Protein AF-K1UK01-F1 (afdb_monomer)

Foldseek 3Di:
DDPPPPPPPPDDDDDDWDWAFLVRCCVVVVQDSVLVVLVVVLPLPPPPVVPPPTHTDTPVNVVLSVVLVVCVSLPDDSVRSSVLVNLVVVPPVSVVVNVVSVVVSVVVVVVVVVVVVVVVVVVVVVVVVVVVVVVVVVVD

Mean predicted aligned error: 10.77 Å

Secondary structure (DSSP, 8-state):
--------TT--PPPP---EEHHHHHHHH---HHHHHHHHHTT-S----TTSS--EE-HHHHHHHHHHHHHHHTT--HHHHHHHHHHHHHGGGGHHHHHHHHHHHHHHHHHHHHHHHHHHHHHHHHHHHHHHHHHHHT--

Organism: NCBI:txid408170

Radius of gyration: 23.19 Å; Cα contacts (8 Å, |Δi|>4): 62; chains: 1; bounding box: 61×30×73 Å

Sequence (140 aa):
MVYYRCSWRNTCFSFEGDFYAKKETAEKYHIPIEILDEYESWNLCGALREVMDIWEYDDRDLERLSLIMTLHDIGFTSEDVQVYMKLVLAGSTADSERMRILNEKRNGMLDEIHFKEKQLEILDYLRYKIKGRYNNETNE

pLDDT: mean 77.4, std 21.36, range [25.31, 98.38]

Solvent-accessible surface area (backbone atoms only — not c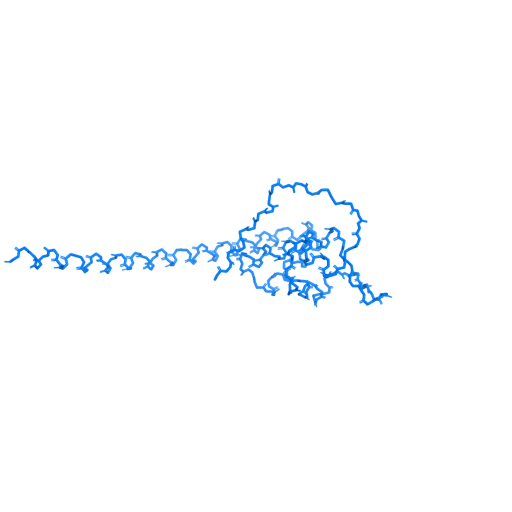omparable to full-atom values): 8549 Å² total; per-residue (Å²): 133,86,79,80,76,81,86,69,89,84,64,91,78,83,77,77,98,56,74,36,45,64,69,54,42,27,67,76,70,68,44,56,68,68,60,53,50,52,56,60,73,63,60,75,61,87,69,77,65,77,84,71,89,59,71,61,42,43,68,68,50,50,55,49,51,55,48,52,51,52,42,46,76,74,64,48,49,75,67,57,46,53,55,51,49,55,35,60,72,61,36,80,86,30,47,69,58,56,50,48,55,53,49,53,53,52,51,55,52,49,52,52,48,56,52,49,53,56,51,48,53,54,52,50,51,55,52,48,56,53,54,55,51,56,62,58,67,76,73,113

InterPro domains:
  IPR000551 MerR-type HTH domain [PF13411] (23-86)
  IPR009061 Putative DNA-binding domain superfamily [SSF46955] (23-132)

Nearest PDB structures (foldseek):
  5d8c-assembly1_A  TM=7.075E-01  e=3.225E-04  Haemophilus influenzae Rd KW20
  3gpv-assembly1_A  TM=6.603E-01  e=5.271E-04  [Bacillus thuringiensis] serovar konkukian
  3ucs-assembly1_A  TM=5.948E-01  e=4.385E-02  Klebsiella pneumoniae 342
  2zhg-assembly1_A-2  TM=6.511E-01  e=1.592E-01  Escherichia coli K-12
  2zhh-assembly1_A-2  TM=7.191E-01  e=2.767E-01  Escherichia coli K-12

Structure (mmCIF, N/CA/C/O backbone):
data_AF-K1UK01-F1
#
_entry.id   AF-K1UK01-F1
#
loop_
_atom_site.group_PDB
_atom_site.id
_atom_site.type_symbol
_atom_site.label_atom_id
_atom_site.label_alt_id
_atom_site.label_comp_id
_atom_site.label_asym_id
_atom_site.label_entity_id
_atom_site.label_seq_id
_atom_site.pdbx_PDB_ins_code
_atom_site.Cartn_x
_atom_site.Cartn_y
_atom_site.Cartn_z
_atom_site.occupancy
_atom_site.B_iso_or_equiv
_atom_site.auth_seq_id
_atom_site.auth_comp_id
_atom_site.auth_asym_id
_atom_site.auth_atom_id
_atom_site.pdbx_PDB_model_num
ATOM 1 N N . MET A 1 1 ? -17.692 -1.627 -1.079 1.00 27.00 1 MET A N 1
ATOM 2 C CA . MET A 1 1 ? -16.308 -1.923 -0.656 1.00 27.00 1 MET A CA 1
ATOM 3 C C . MET A 1 1 ? -15.883 -3.188 -1.368 1.00 27.00 1 MET A C 1
ATOM 5 O O . MET A 1 1 ? -16.323 -4.265 -0.985 1.00 27.00 1 MET A O 1
ATOM 9 N N . VAL A 1 2 ? -15.154 -3.051 -2.473 1.00 27.62 2 VAL A N 1
ATOM 10 C CA . VAL A 1 2 ? -14.635 -4.206 -3.208 1.00 27.62 2 VAL A CA 1
ATOM 11 C C . VAL A 1 2 ? -13.355 -4.623 -2.496 1.00 27.62 2 VAL A C 1
ATOM 13 O O . VAL A 1 2 ? -12.329 -3.968 -2.620 1.00 27.62 2 VAL A O 1
ATOM 16 N N . TYR A 1 3 ? -13.450 -5.655 -1.661 1.00 25.31 3 TYR A N 1
ATOM 17 C CA . TYR A 1 3 ? -12.276 -6.321 -1.113 1.00 25.31 3 TYR A CA 1
ATOM 18 C C . TYR A 1 3 ? -11.651 -7.142 -2.244 1.00 25.31 3 TYR A C 1
ATOM 20 O O . TYR A 1 3 ? -12.092 -8.263 -2.505 1.00 25.31 3 TYR A O 1
ATOM 28 N N . TYR A 1 4 ? -10.631 -6.605 -2.914 1.00 36.03 4 TYR A N 1
ATOM 29 C CA . TYR A 1 4 ? -9.744 -7.426 -3.733 1.00 36.03 4 TYR A CA 1
ATOM 30 C C . TYR A 1 4 ? -8.867 -8.241 -2.787 1.00 36.03 4 TYR A C 1
ATOM 32 O O . TYR A 1 4 ? -7.808 -7.836 -2.325 1.00 36.03 4 TYR A O 1
ATOM 40 N N . ARG A 1 5 ? -9.376 -9.411 -2.411 1.00 32.53 5 ARG A N 1
ATOM 41 C CA . ARG A 1 5 ? -8.636 -10.416 -1.658 1.00 32.53 5 ARG A CA 1
ATOM 42 C C . ARG A 1 5 ? -7.542 -10.946 -2.588 1.00 32.53 5 ARG A C 1
ATOM 44 O O . ARG A 1 5 ? -7.788 -11.844 -3.386 1.00 32.53 5 ARG A O 1
ATOM 51 N N . CYS A 1 6 ? -6.373 -10.316 -2.530 1.00 36.62 6 CYS A N 1
ATOM 52 C CA . CYS A 1 6 ? -5.242 -10.561 -3.417 1.00 36.62 6 CYS A CA 1
ATOM 53 C C . CYS A 1 6 ? -4.769 -12.025 -3.284 1.00 36.62 6 CYS A C 1
ATOM 55 O O . CYS A 1 6 ? -4.117 -12.408 -2.313 1.00 36.62 6 CYS A O 1
ATOM 57 N N . SER A 1 7 ? -5.167 -12.872 -4.237 1.00 36.75 7 SER A N 1
ATOM 58 C CA . SER A 1 7 ? -4.953 -14.327 -4.237 1.00 36.75 7 SER A CA 1
ATOM 59 C C . SER A 1 7 ? -3.718 -14.731 -5.056 1.00 36.75 7 SER A C 1
ATOM 61 O O . SER A 1 7 ? -3.768 -15.705 -5.800 1.00 36.75 7 SER A O 1
ATOM 63 N N . TRP A 1 8 ? -2.611 -13.990 -4.958 1.00 44.41 8 TRP A N 1
ATOM 64 C CA . TRP A 1 8 ? -1.477 -14.166 -5.884 1.00 44.41 8 TRP A CA 1
ATOM 65 C C . TRP A 1 8 ? -0.162 -14.626 -5.241 1.00 44.41 8 TRP A C 1
ATOM 67 O O . TRP A 1 8 ? 0.835 -14.788 -5.932 1.00 44.41 8 TRP A O 1
ATOM 77 N N . ARG A 1 9 ? -0.128 -14.914 -3.932 1.00 40.25 9 ARG A N 1
ATOM 78 C CA . ARG A 1 9 ? 1.137 -15.218 -3.232 1.00 40.25 9 ARG A CA 1
ATOM 79 C C . ARG A 1 9 ? 1.551 -16.704 -3.168 1.00 40.25 9 ARG A C 1
ATOM 81 O O . ARG A 1 9 ? 2.387 -17.026 -2.337 1.00 40.25 9 ARG A O 1
ATOM 88 N N . ASN A 1 10 ? 1.020 -17.602 -4.010 1.00 32.09 10 ASN A N 1
ATOM 89 C CA . ASN A 1 10 ? 1.336 -19.047 -3.923 1.00 32.09 10 ASN A CA 1
ATOM 90 C C . ASN A 1 10 ? 1.858 -19.733 -5.200 1.00 32.09 10 ASN A C 1
ATOM 92 O O . ASN A 1 10 ? 1.993 -20.955 -5.202 1.00 32.09 10 ASN A O 1
ATOM 96 N N . THR A 1 11 ? 2.222 -19.009 -6.256 1.00 37.38 11 THR A N 1
ATOM 97 C CA . THR A 1 11 ? 2.818 -19.637 -7.449 1.00 37.38 11 THR A CA 1
ATOM 98 C C . THR A 1 11 ? 3.996 -18.824 -7.963 1.00 37.38 11 THR A C 1
ATOM 100 O O . THR A 1 11 ? 3.823 -17.688 -8.393 1.00 37.38 11 THR A O 1
ATOM 103 N N . CYS A 1 12 ? 5.192 -19.422 -7.921 1.00 37.16 12 CYS A N 1
ATOM 104 C CA . CYS A 1 12 ? 6.334 -19.013 -8.733 1.00 37.16 12 CYS A CA 1
ATOM 105 C C . CYS A 1 12 ? 5.879 -18.920 -10.192 1.00 37.16 12 CYS A C 1
ATOM 107 O O . CYS A 1 12 ? 5.531 -19.944 -10.778 1.00 37.16 12 CYS A O 1
ATOM 109 N N . PHE A 1 13 ? 5.863 -17.720 -10.765 1.00 38.72 13 PHE A N 1
ATOM 110 C CA . PHE A 1 13 ? 5.668 -17.565 -12.199 1.00 38.72 13 PHE A CA 1
ATOM 111 C C . PHE A 1 13 ? 7.025 -17.639 -12.892 1.00 38.72 13 PHE A C 1
ATOM 113 O O . PHE A 1 13 ? 7.938 -16.872 -12.596 1.00 38.72 13 PHE A O 1
ATOM 120 N N . SER A 1 14 ? 7.154 -18.605 -13.794 1.00 33.09 14 SER A N 1
ATOM 121 C CA . SER A 1 14 ? 8.129 -18.559 -14.876 1.00 33.09 14 SER A CA 1
ATOM 122 C C . SER A 1 14 ? 7.477 -17.757 -15.991 1.00 33.09 14 SER A C 1
ATOM 124 O O . SER A 1 14 ? 6.429 -18.168 -16.486 1.00 33.09 14 SER A O 1
ATOM 126 N N . PHE A 1 15 ? 8.046 -16.609 -16.337 1.00 40.69 15 PHE A N 1
ATOM 127 C CA . PHE A 1 15 ? 7.574 -15.854 -17.482 1.00 40.69 15 PHE A CA 1
ATOM 128 C C . PHE A 1 15 ? 8.415 -16.191 -18.723 1.00 40.69 15 PHE A C 1
ATOM 130 O O . PHE A 1 15 ? 9.646 -16.248 -18.667 1.00 40.69 15 PHE A O 1
ATOM 137 N N . GLU A 1 16 ? 7.722 -16.502 -19.817 1.00 42.38 16 GLU A N 1
ATOM 138 C CA . GLU A 1 16 ? 8.278 -16.632 -21.163 1.00 42.38 16 GLU A CA 1
ATOM 139 C C . GLU A 1 16 ? 8.264 -15.230 -21.787 1.00 42.38 16 GLU A C 1
ATOM 141 O O . GLU A 1 16 ? 7.237 -14.556 -21.741 1.00 42.38 16 GLU A O 1
ATOM 146 N N . GLY A 1 17 ? 9.420 -14.777 -22.285 1.00 42.97 17 GLY A N 1
ATOM 147 C CA . GLY A 1 17 ? 9.694 -13.381 -22.639 1.00 42.97 17 GLY A CA 1
ATOM 148 C C . GLY A 1 17 ? 8.920 -12.846 -23.846 1.00 42.97 17 GLY A C 1
ATOM 149 O O . GLY A 1 17 ? 9.511 -12.635 -24.905 1.00 42.97 17 GLY A O 1
ATOM 150 N N . ASP A 1 18 ? 7.636 -12.571 -23.643 1.00 50.62 18 ASP A N 1
ATOM 151 C CA . ASP A 1 18 ? 6.729 -11.936 -24.593 1.00 50.62 18 ASP A CA 1
ATOM 152 C C . ASP A 1 18 ? 6.356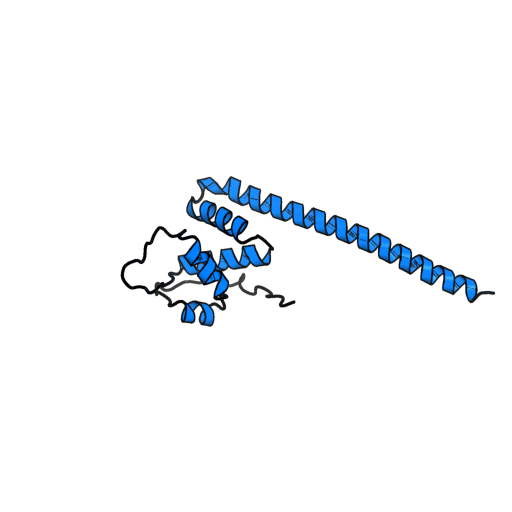 -10.514 -24.139 1.00 50.62 18 ASP A C 1
ATOM 154 O O . ASP A 1 18 ? 6.332 -10.186 -22.953 1.00 50.62 18 ASP A O 1
ATOM 158 N N . PHE A 1 19 ? 6.057 -9.654 -25.108 1.00 55.78 19 PHE A N 1
ATOM 159 C CA . PHE A 1 19 ? 5.603 -8.283 -24.897 1.00 55.78 19 PHE A CA 1
ATOM 160 C C . PHE A 1 19 ? 4.066 -8.218 -24.918 1.00 55.78 19 PHE A C 1
ATOM 162 O O . PHE A 1 19 ? 3.452 -8.699 -25.869 1.00 55.78 19 PHE A O 1
ATOM 169 N N . TYR A 1 20 ? 3.437 -7.594 -23.913 1.00 67.38 20 TYR A N 1
ATOM 170 C CA . TYR A 1 20 ? 1.967 -7.541 -23.786 1.00 67.38 20 TYR A CA 1
ATOM 171 C C . TYR A 1 20 ? 1.389 -6.153 -24.062 1.00 67.38 20 TYR A C 1
ATOM 173 O O . TYR A 1 20 ? 1.884 -5.164 -23.525 1.00 67.38 20 TYR A O 1
ATOM 181 N N . ALA A 1 21 ? 0.300 -6.060 -24.828 1.00 75.88 21 ALA A N 1
ATOM 182 C CA . ALA A 1 21 ? -0.410 -4.796 -25.043 1.00 75.88 21 ALA A CA 1
ATOM 183 C C . ALA A 1 21 ? -1.255 -4.399 -23.816 1.00 75.88 21 ALA A C 1
ATOM 185 O O . ALA A 1 21 ? -1.830 -5.252 -23.152 1.00 75.88 21 ALA A O 1
ATOM 186 N N . LYS A 1 22 ? -1.445 -3.099 -23.556 1.00 76.88 22 LYS A N 1
ATOM 187 C CA . LYS A 1 22 ? -2.186 -2.563 -22.386 1.00 76.88 22 LYS A CA 1
ATOM 188 C C . LYS A 1 22 ? -3.524 -3.242 -22.074 1.00 76.88 22 LYS A C 1
ATOM 190 O O . LYS A 1 22 ? -3.776 -3.619 -20.932 1.00 76.88 22 LYS A O 1
ATOM 195 N N . LYS A 1 23 ? -4.378 -3.420 -23.086 1.00 77.62 23 LYS A N 1
ATOM 196 C CA . LYS A 1 23 ? -5.682 -4.079 -22.915 1.00 77.62 23 LYS A CA 1
ATOM 197 C C . LYS A 1 23 ? -5.529 -5.562 -22.572 1.00 77.62 23 LYS A C 1
ATOM 199 O O . LYS A 1 23 ? -6.230 -6.059 -21.698 1.00 77.62 23 LYS A O 1
ATOM 204 N N . GLU A 1 24 ? -4.594 -6.241 -23.229 1.00 79.00 24 GLU A N 1
ATOM 205 C CA . GLU A 1 24 ? -4.276 -7.638 -22.941 1.00 79.00 24 GLU A CA 1
ATOM 206 C C . GLU A 1 24 ? -3.721 -7.787 -21.522 1.00 79.00 24 GLU A C 1
ATOM 208 O O . GLU A 1 24 ? -4.159 -8.667 -20.791 1.00 79.00 24 GLU A O 1
ATOM 213 N N . THR A 1 25 ? -2.838 -6.885 -21.087 1.00 77.31 25 THR A N 1
ATOM 214 C CA . THR A 1 25 ? -2.297 -6.862 -19.725 1.00 77.31 25 THR A CA 1
ATOM 215 C C . THR A 1 25 ? -3.400 -6.688 -18.683 1.00 77.31 25 THR A C 1
ATOM 217 O O . THR A 1 25 ? -3.459 -7.446 -17.712 1.00 77.31 25 THR A O 1
ATOM 220 N N . ALA A 1 26 ? -4.303 -5.728 -18.897 1.00 81.62 26 ALA A N 1
ATOM 221 C CA . ALA A 1 26 ? -5.426 -5.481 -18.000 1.00 81.62 26 ALA A CA 1
ATOM 222 C C . ALA A 1 26 ? -6.361 -6.698 -17.900 1.00 81.62 26 ALA A C 1
ATOM 224 O O . ALA A 1 26 ? -6.746 -7.090 -16.801 1.00 81.62 26 ALA A O 1
ATOM 225 N N . GLU A 1 27 ? -6.689 -7.333 -19.029 1.00 80.31 27 GLU A N 1
ATOM 226 C CA . GLU A 1 27 ? -7.587 -8.495 -19.076 1.00 80.31 27 GLU A CA 1
ATOM 227 C C . GLU A 1 27 ? -6.930 -9.769 -18.523 1.00 80.31 27 GLU A C 1
ATOM 229 O O . GLU A 1 27 ? -7.524 -10.477 -17.711 1.00 80.31 27 GLU A O 1
ATOM 234 N N . LYS A 1 28 ? -5.692 -10.062 -18.930 1.00 79.56 28 LYS A N 1
ATOM 235 C CA . LYS A 1 28 ? -4.971 -11.291 -18.574 1.00 79.56 28 LYS A CA 1
ATOM 236 C C . LYS A 1 28 ? -4.548 -11.293 -17.108 1.00 79.56 28 LYS A C 1
ATOM 238 O O . LYS A 1 28 ? -4.748 -12.286 -16.407 1.00 79.56 28 LYS A O 1
ATOM 243 N N . TYR A 1 29 ? -3.997 -10.179 -16.632 1.00 78.00 29 TYR A N 1
ATOM 244 C CA . TYR A 1 29 ? -3.441 -10.071 -15.281 1.00 78.00 29 TYR A CA 1
ATOM 245 C C . TYR A 1 29 ? -4.376 -9.362 -14.299 1.00 78.00 29 TYR A C 1
ATOM 247 O O . TYR A 1 29 ? -4.031 -9.227 -13.129 1.00 78.00 29 TYR A O 1
ATOM 255 N N . HIS A 1 30 ? -5.574 -8.964 -14.743 1.00 81.56 30 HIS A N 1
ATOM 256 C CA . HIS A 1 30 ? -6.570 -8.270 -13.920 1.00 81.56 30 HIS A CA 1
ATOM 257 C C . HIS A 1 30 ? -6.009 -6.991 -13.275 1.00 81.56 30 HIS A C 1
ATOM 259 O O . HIS A 1 30 ? -6.360 -6.643 -12.146 1.00 81.56 30 HIS A O 1
ATOM 265 N N . ILE A 1 31 ? -5.116 -6.305 -13.994 1.00 81.81 31 ILE A N 1
ATOM 266 C CA . ILE A 1 31 ? -4.508 -5.048 -13.558 1.00 81.81 31 ILE A CA 1
ATOM 267 C C . ILE A 1 31 ? -5.458 -3.910 -13.957 1.00 81.81 31 ILE A C 1
ATOM 269 O O . ILE A 1 31 ? -5.789 -3.796 -15.141 1.00 81.81 31 ILE A O 1
ATOM 273 N N . PRO A 1 32 ? -5.915 -3.066 -13.013 1.00 83.44 32 PRO A N 1
ATOM 274 C CA . PRO A 1 32 ? -6.759 -1.923 -13.341 1.00 83.44 32 PRO A CA 1
ATOM 275 C C . PRO A 1 32 ? -6.064 -0.976 -14.326 1.00 83.44 32 PRO A C 1
ATOM 277 O O . PRO A 1 32 ? -4.858 -0.739 -14.221 1.00 83.44 32 PRO A O 1
ATOM 280 N N . ILE A 1 33 ? -6.822 -0.411 -15.269 1.00 83.44 33 ILE A N 1
ATOM 281 C CA . ILE A 1 33 ? -6.276 0.497 -16.292 1.00 83.44 33 ILE A CA 1
ATOM 282 C C . ILE A 1 33 ? -5.654 1.732 -15.636 1.00 83.44 33 ILE A C 1
ATOM 284 O O . ILE A 1 33 ? -4.618 2.207 -16.086 1.00 83.44 33 ILE A O 1
ATOM 288 N N . GLU A 1 34 ? -6.222 2.183 -14.521 1.00 84.94 34 GLU A N 1
ATOM 289 C CA . GLU A 1 34 ? -5.740 3.325 -13.750 1.00 84.94 34 GLU A CA 1
ATOM 290 C C . GLU A 1 34 ? -4.314 3.098 -13.228 1.00 84.94 34 GLU A C 1
ATOM 292 O O . GLU A 1 34 ? -3.506 4.020 -13.209 1.00 84.94 34 GLU A O 1
ATOM 297 N N . ILE A 1 35 ? -3.972 1.858 -12.866 1.00 85.06 35 ILE A N 1
ATOM 298 C CA . ILE A 1 35 ? -2.620 1.496 -12.422 1.00 85.06 35 ILE A CA 1
ATOM 299 C C . ILE A 1 35 ? -1.632 1.522 -13.593 1.00 85.06 35 ILE A C 1
ATOM 301 O O . ILE A 1 35 ? -0.485 1.940 -13.427 1.00 85.06 35 ILE A O 1
ATOM 305 N N . LEU A 1 36 ? -2.075 1.100 -14.781 1.00 83.94 36 LEU A N 1
ATOM 306 C CA . LEU A 1 36 ? -1.275 1.182 -16.005 1.00 83.94 36 LEU A CA 1
ATOM 307 C C . LEU A 1 36 ? -1.026 2.651 -16.383 1.00 83.94 36 LEU A C 1
ATOM 309 O O . LEU A 1 36 ? 0.110 3.013 -16.673 1.00 83.94 36 LEU A O 1
ATOM 313 N N . ASP A 1 37 ? -2.053 3.502 -16.303 1.00 84.44 37 ASP A N 1
ATOM 314 C CA . ASP A 1 37 ? -1.948 4.947 -16.546 1.00 84.44 37 ASP A CA 1
ATOM 315 C C . ASP A 1 37 ? -1.004 5.637 -15.548 1.00 84.44 37 ASP A C 1
ATOM 317 O O . ASP A 1 37 ? -0.147 6.426 -15.949 1.00 84.44 37 ASP A O 1
ATOM 321 N N . GLU A 1 38 ? -1.117 5.328 -14.251 1.00 84.88 38 GLU A N 1
ATOM 322 C CA . GLU A 1 38 ? -0.208 5.849 -13.223 1.00 84.88 38 GLU A CA 1
ATOM 323 C C . GLU A 1 38 ? 1.243 5.462 -13.524 1.00 84.88 38 GLU A C 1
ATOM 325 O O . GLU A 1 38 ? 2.125 6.328 -13.543 1.00 84.88 38 GLU A O 1
ATOM 330 N N . TYR A 1 39 ? 1.484 4.185 -13.827 1.00 84.31 39 TYR A N 1
ATOM 331 C CA . TYR A 1 39 ? 2.814 3.676 -14.149 1.00 84.31 39 TYR A CA 1
ATOM 332 C C . TYR A 1 39 ? 3.425 4.365 -15.378 1.00 84.31 39 TYR A C 1
ATOM 334 O O . TYR A 1 39 ? 4.585 4.784 -15.329 1.00 84.31 39 TYR A O 1
ATOM 342 N N . GLU A 1 40 ? 2.640 4.540 -16.446 1.00 82.38 40 GLU A N 1
ATOM 343 C CA . GLU A 1 40 ? 3.040 5.275 -17.654 1.00 82.38 40 GLU A CA 1
ATOM 344 C C . GLU A 1 40 ? 3.349 6.750 -17.341 1.00 82.38 40 GLU A C 1
ATOM 346 O O . GLU A 1 40 ? 4.378 7.280 -17.768 1.00 82.38 40 GLU A O 1
ATOM 351 N N . SER A 1 41 ? 2.502 7.409 -16.539 1.00 83.25 41 SER A N 1
ATOM 352 C CA . SER A 1 41 ? 2.620 8.839 -16.212 1.00 83.25 41 SER A CA 1
ATOM 353 C C . SER A 1 41 ? 3.898 9.195 -15.452 1.00 83.25 41 SER A C 1
ATOM 355 O O . SER A 1 41 ? 4.407 10.314 -15.554 1.00 83.25 41 SER A O 1
ATOM 357 N N . TRP A 1 42 ? 4.438 8.251 -14.679 1.00 82.81 42 TRP A N 1
ATOM 358 C CA . TRP A 1 42 ? 5.619 8.491 -13.860 1.00 82.81 42 TRP A CA 1
ATOM 359 C C . TRP A 1 42 ? 6.928 8.413 -14.645 1.00 82.81 42 TRP A C 1
ATOM 361 O O . TRP A 1 42 ? 7.963 8.807 -14.102 1.00 82.81 42 TRP A O 1
ATOM 371 N N . ASN A 1 43 ? 6.895 7.912 -15.888 1.00 75.06 43 ASN A N 1
ATOM 372 C CA . ASN A 1 43 ? 8.054 7.742 -16.770 1.00 75.06 43 ASN A CA 1
ATOM 373 C C . ASN A 1 43 ? 9.268 7.102 -16.056 1.00 75.06 43 ASN A C 1
ATOM 375 O O . ASN A 1 43 ? 10.424 7.455 -16.288 1.00 75.06 43 ASN A O 1
ATOM 379 N N . LEU A 1 44 ? 8.990 6.201 -15.104 1.00 65.75 44 LEU A N 1
ATOM 380 C CA . LEU A 1 44 ? 9.982 5.606 -14.201 1.00 65.75 44 LEU A CA 1
ATOM 381 C C . LEU A 1 44 ? 10.906 4.634 -14.933 1.00 65.75 44 LEU A C 1
ATOM 383 O O . LEU A 1 44 ? 12.065 4.464 -14.559 1.00 65.75 44 LEU A O 1
ATOM 387 N N . CYS A 1 45 ? 10.413 4.025 -16.006 1.00 58.25 45 CYS A N 1
ATOM 388 C CA . CYS A 1 45 ? 11.239 3.266 -16.919 1.00 58.25 45 CYS A CA 1
ATOM 389 C C . CYS A 1 45 ? 11.888 4.219 -17.916 1.00 58.25 45 CYS A C 1
ATOM 391 O O . CYS A 1 45 ? 11.232 4.721 -18.817 1.00 58.25 45 CYS A O 1
ATOM 393 N N . GLY A 1 46 ? 13.210 4.382 -17.823 1.00 53.41 46 GLY A N 1
ATOM 394 C CA . GLY A 1 46 ? 14.038 5.041 -18.844 1.00 53.41 46 GLY A CA 1
ATOM 395 C C . GLY A 1 46 ? 14.026 4.359 -20.223 1.00 53.41 46 GLY A C 1
ATOM 396 O O . GLY A 1 46 ? 14.884 4.642 -21.055 1.00 53.41 46 GLY A O 1
ATOM 397 N N . ALA A 1 47 ? 13.075 3.463 -20.480 1.00 44.25 47 ALA A N 1
ATOM 398 C CA . ALA A 1 47 ? 12.700 3.052 -21.813 1.00 44.25 47 ALA A CA 1
ATOM 399 C C . ALA A 1 47 ? 11.670 4.061 -22.320 1.00 44.25 47 ALA A C 1
ATOM 401 O O . ALA A 1 47 ? 10.462 3.851 -22.241 1.00 44.25 47 ALA A O 1
ATOM 402 N N . LEU A 1 48 ? 12.183 5.160 -22.866 1.00 44.16 48 LEU A N 1
ATOM 403 C CA . LEU A 1 48 ? 11.481 5.927 -23.878 1.00 44.16 48 LEU A CA 1
ATOM 404 C C . LEU A 1 48 ? 11.151 4.934 -25.015 1.00 44.16 48 LEU A C 1
ATOM 406 O O . LEU A 1 48 ? 11.929 4.762 -25.953 1.00 44.16 48 LEU A O 1
ATOM 410 N N . ARG A 1 49 ? 10.031 4.205 -24.924 1.00 52.91 49 ARG A N 1
ATOM 411 C CA . ARG A 1 49 ? 9.466 3.431 -26.042 1.00 52.91 49 ARG A CA 1
ATOM 412 C C . ARG A 1 49 ? 8.795 4.417 -26.998 1.00 52.91 49 ARG A C 1
ATOM 414 O O . ARG A 1 49 ? 7.633 4.292 -27.346 1.00 52.91 49 ARG A O 1
ATOM 421 N N . GLU A 1 50 ? 9.559 5.416 -27.425 1.00 46.09 50 GLU A N 1
ATOM 422 C CA . GLU A 1 50 ? 9.134 6.484 -28.331 1.00 46.09 50 GLU A CA 1
ATOM 423 C C . GLU A 1 50 ? 9.008 5.992 -29.781 1.00 46.09 50 GLU A C 1
ATOM 425 O O . GLU A 1 50 ? 8.711 6.770 -30.679 1.00 46.09 50 GLU A O 1
ATOM 430 N N . VAL A 1 51 ? 9.255 4.704 -30.049 1.00 45.50 51 VAL A N 1
ATOM 431 C CA . VAL A 1 51 ? 9.437 4.244 -31.427 1.00 45.50 51 VAL A CA 1
ATOM 432 C C . VAL A 1 51 ? 8.135 3.836 -32.121 1.00 45.50 51 VAL A C 1
ATOM 434 O O . VAL A 1 51 ? 8.111 3.935 -33.340 1.00 45.50 51 VAL A O 1
ATOM 437 N N . MET A 1 52 ? 7.036 3.466 -31.443 1.00 43.91 52 MET A N 1
ATOM 438 C CA . MET A 1 52 ? 5.785 3.116 -32.162 1.00 43.91 52 MET A CA 1
ATOM 439 C C . MET A 1 52 ? 4.463 3.370 -31.412 1.00 43.91 52 MET A C 1
ATOM 441 O O . MET A 1 52 ? 3.488 2.690 -31.706 1.00 43.91 52 MET A O 1
ATOM 445 N N . ASP A 1 53 ? 4.385 4.329 -30.480 1.00 52.31 53 ASP A N 1
ATOM 446 C CA . ASP A 1 53 ? 3.095 4.752 -29.871 1.00 52.31 53 ASP A CA 1
ATOM 447 C C . ASP A 1 53 ? 2.305 3.614 -29.164 1.00 52.31 53 ASP A C 1
ATOM 449 O O . ASP A 1 53 ? 1.121 3.736 -28.857 1.00 52.31 53 ASP A O 1
ATOM 453 N N . ILE A 1 54 ? 2.966 2.476 -28.909 1.00 57.03 54 ILE A N 1
ATOM 454 C CA . ILE A 1 54 ? 2.397 1.263 -28.317 1.00 57.03 54 ILE A CA 1
ATOM 455 C C . ILE A 1 54 ? 3.280 0.871 -27.131 1.00 57.03 54 ILE A C 1
ATOM 457 O O . ILE A 1 54 ? 4.426 0.434 -27.289 1.00 57.03 54 ILE A O 1
ATOM 461 N N . TRP A 1 55 ? 2.735 1.041 -25.927 1.00 62.34 55 TRP A N 1
ATOM 462 C CA . TRP A 1 55 ? 3.297 0.459 -24.715 1.00 62.34 55 TRP A CA 1
ATOM 463 C C . TRP A 1 55 ? 3.151 -1.057 -24.792 1.00 62.34 55 TRP A C 1
ATOM 465 O O . TRP A 1 55 ? 2.032 -1.566 -24.895 1.00 62.34 55 TRP A O 1
ATOM 475 N N . GLU A 1 56 ? 4.277 -1.766 -24.723 1.00 67.00 56 GLU A N 1
ATOM 476 C CA . GLU A 1 56 ? 4.252 -3.191 -24.417 1.00 67.00 56 GLU A CA 1
ATOM 477 C C . GLU A 1 56 ? 4.966 -3.430 -23.086 1.00 67.00 56 GLU A C 1
ATOM 479 O O . GLU A 1 56 ? 6.013 -2.831 -22.818 1.00 67.00 56 GLU A O 1
ATOM 484 N N . TYR A 1 57 ? 4.386 -4.286 -22.255 1.00 73.19 57 TYR A N 1
ATOM 485 C CA . TYR A 1 57 ? 4.903 -4.611 -20.928 1.00 73.19 57 TYR A CA 1
ATOM 486 C C . TYR A 1 57 ? 5.716 -5.896 -21.009 1.00 73.19 57 TYR A C 1
ATOM 488 O O . TYR A 1 57 ? 5.240 -6.872 -21.590 1.00 73.19 57 TYR A O 1
ATOM 496 N N . ASP A 1 58 ? 6.925 -5.881 -20.444 1.00 77.38 58 ASP A N 1
ATOM 497 C CA . ASP A 1 58 ? 7.708 -7.097 -20.216 1.00 77.38 58 ASP A CA 1
ATOM 498 C C . ASP A 1 58 ? 7.407 -7.689 -18.827 1.00 77.38 58 ASP A C 1
ATOM 500 O O . ASP A 1 58 ? 6.694 -7.107 -18.005 1.00 77.38 58 ASP A O 1
ATOM 504 N N . ASP A 1 59 ? 7.974 -8.854 -18.536 1.00 77.81 59 ASP A N 1
ATOM 505 C CA . ASP A 1 59 ? 7.739 -9.551 -17.268 1.00 77.81 59 ASP A CA 1
ATOM 506 C C . ASP A 1 59 ? 8.160 -8.737 -16.037 1.00 77.81 59 ASP A C 1
ATOM 508 O O . ASP A 1 59 ? 7.540 -8.822 -14.977 1.00 77.81 59 ASP A O 1
ATOM 512 N N . ARG A 1 60 ? 9.182 -7.885 -16.173 1.00 81.38 60 ARG A N 1
ATOM 513 C CA . ARG A 1 60 ? 9.639 -7.011 -15.085 1.00 81.38 60 ARG A CA 1
ATOM 514 C C . ARG A 1 60 ? 8.668 -5.861 -14.874 1.00 81.38 60 ARG A C 1
ATOM 516 O O . ARG A 1 60 ? 8.485 -5.416 -13.741 1.00 81.38 60 ARG A O 1
ATOM 523 N N . ASP A 1 61 ? 8.045 -5.368 -15.938 1.00 82.38 61 ASP A N 1
ATOM 524 C CA . ASP A 1 61 ? 6.964 -4.396 -15.825 1.00 82.38 61 ASP A CA 1
ATOM 525 C C . ASP A 1 61 ? 5.747 -5.007 -15.126 1.00 82.38 61 ASP A C 1
ATOM 527 O O . ASP A 1 61 ? 5.173 -4.364 -14.248 1.00 82.38 61 ASP A O 1
ATOM 531 N N . LEU A 1 62 ? 5.407 -6.268 -15.412 1.00 83.06 62 LEU A N 1
ATOM 532 C CA . LEU A 1 62 ? 4.338 -6.978 -14.702 1.00 83.06 62 LEU A CA 1
ATOM 533 C C . LEU A 1 62 ? 4.644 -7.145 -13.204 1.00 83.06 62 LEU A C 1
ATOM 535 O O . LEU A 1 62 ? 3.775 -6.887 -12.366 1.00 83.06 62 LEU A O 1
ATOM 539 N N . GLU A 1 63 ? 5.881 -7.498 -12.839 1.00 85.38 63 GLU A N 1
ATOM 540 C CA . GLU A 1 63 ? 6.312 -7.558 -11.433 1.00 85.38 63 GLU A CA 1
ATOM 541 C C . GLU A 1 63 ? 6.171 -6.199 -10.726 1.00 85.38 63 GLU A C 1
ATOM 543 O O . GLU A 1 63 ? 5.696 -6.117 -9.588 1.00 85.38 63 GLU A O 1
ATOM 548 N N . ARG A 1 64 ? 6.540 -5.108 -11.407 1.00 87.69 64 ARG A N 1
ATOM 549 C CA . ARG A 1 64 ? 6.421 -3.740 -10.882 1.00 87.69 64 ARG A CA 1
ATOM 550 C C . ARG A 1 64 ? 4.967 -3.311 -10.722 1.00 87.69 64 ARG A C 1
ATOM 552 O O . ARG A 1 64 ? 4.623 -2.749 -9.685 1.00 87.69 64 ARG A O 1
ATOM 559 N N . LEU A 1 65 ? 4.113 -3.598 -11.701 1.00 88.38 65 LEU A N 1
ATOM 560 C CA . LEU A 1 65 ? 2.681 -3.301 -11.639 1.00 88.38 65 LEU A CA 1
ATOM 561 C C . LEU A 1 65 ? 2.003 -4.067 -10.496 1.00 88.38 65 LEU A C 1
ATOM 563 O O . LEU A 1 65 ? 1.237 -3.482 -9.732 1.00 88.38 65 LEU A O 1
ATOM 567 N N . SER A 1 66 ? 2.357 -5.341 -10.297 1.00 86.62 66 SER A N 1
ATOM 568 C CA . SER A 1 66 ? 1.881 -6.130 -9.154 1.00 86.62 66 SER A CA 1
ATOM 569 C C . SER A 1 66 ? 2.295 -5.517 -7.809 1.00 86.62 66 SER A C 1
ATOM 571 O O . SER A 1 66 ? 1.534 -5.557 -6.835 1.00 86.62 66 SER A O 1
ATOM 573 N N . LEU A 1 67 ? 3.504 -4.957 -7.724 1.00 90.12 67 LEU A N 1
ATOM 574 C CA . LEU A 1 67 ? 3.970 -4.266 -6.524 1.00 90.12 67 LEU A CA 1
ATOM 575 C C . LEU A 1 67 ? 3.199 -2.960 -6.290 1.00 90.12 67 LEU A C 1
ATOM 577 O O . LEU A 1 67 ? 2.766 -2.716 -5.166 1.00 90.12 67 LEU A O 1
ATOM 581 N N . ILE A 1 68 ? 2.974 -2.166 -7.339 1.00 90.75 68 ILE A N 1
ATOM 582 C CA . ILE A 1 68 ? 2.170 -0.934 -7.287 1.00 90.75 68 ILE A CA 1
ATOM 583 C C . ILE A 1 68 ? 0.761 -1.229 -6.761 1.00 90.75 68 ILE A C 1
ATOM 585 O O . ILE A 1 68 ? 0.316 -0.579 -5.816 1.00 90.75 68 ILE A O 1
ATOM 589 N N . MET A 1 69 ? 0.099 -2.262 -7.291 1.00 89.12 69 MET A N 1
ATOM 590 C CA . MET A 1 69 ? -1.212 -2.703 -6.797 1.00 89.12 69 MET A CA 1
ATOM 591 C C . MET A 1 69 ? -1.171 -3.057 -5.309 1.00 89.12 69 MET A C 1
ATOM 593 O O . MET A 1 69 ? -2.010 -2.604 -4.537 1.00 89.12 69 MET A O 1
ATOM 597 N N . THR A 1 70 ? -0.160 -3.819 -4.887 1.00 91.00 70 THR A N 1
ATOM 598 C CA . THR A 1 70 ? -0.013 -4.221 -3.481 1.00 91.00 70 THR A CA 1
ATOM 599 C C . THR A 1 70 ? 0.163 -3.014 -2.554 1.00 91.00 70 THR A C 1
ATOM 601 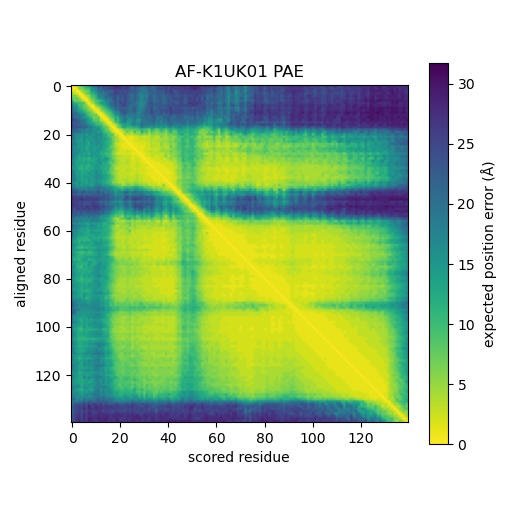O O . THR A 1 70 ? -0.358 -3.012 -1.441 1.00 91.00 70 THR A O 1
ATOM 604 N N . LEU A 1 71 ? 0.896 -1.985 -2.981 1.00 93.19 71 LEU A N 1
ATOM 605 C CA . LEU A 1 71 ? 1.089 -0.776 -2.180 1.00 93.19 71 LEU A CA 1
ATOM 606 C C . LEU A 1 71 ? -0.221 0.013 -2.044 1.00 93.19 71 LEU A C 1
ATOM 608 O O . LEU A 1 71 ? -0.573 0.415 -0.932 1.00 93.19 71 LEU A O 1
ATOM 612 N N . HIS A 1 72 ? -0.978 0.156 -3.133 1.00 91.94 72 HIS A N 1
ATOM 613 C CA . HIS A 1 72 ? -2.313 0.765 -3.106 1.00 91.94 72 HIS A CA 1
ATOM 614 C C . HIS A 1 72 ? -3.296 -0.014 -2.223 1.00 91.94 72 HIS A C 1
ATOM 616 O O . HIS A 1 72 ? -4.015 0.594 -1.432 1.00 91.94 72 HIS A O 1
ATOM 622 N N . ASP A 1 73 ? -3.265 -1.350 -2.251 1.00 89.81 73 ASP A N 1
ATOM 623 C CA . ASP A 1 73 ? -4.091 -2.205 -1.380 1.00 89.81 73 ASP A CA 1
ATOM 624 C C . ASP A 1 73 ? -3.786 -2.001 0.117 1.00 89.81 73 ASP A C 1
ATOM 626 O O . ASP A 1 73 ? -4.671 -2.118 0.969 1.00 89.81 73 ASP A O 1
ATOM 630 N N . ILE A 1 74 ? -2.534 -1.677 0.458 1.00 92.19 74 ILE A N 1
ATOM 631 C CA . ILE A 1 74 ? -2.100 -1.343 1.8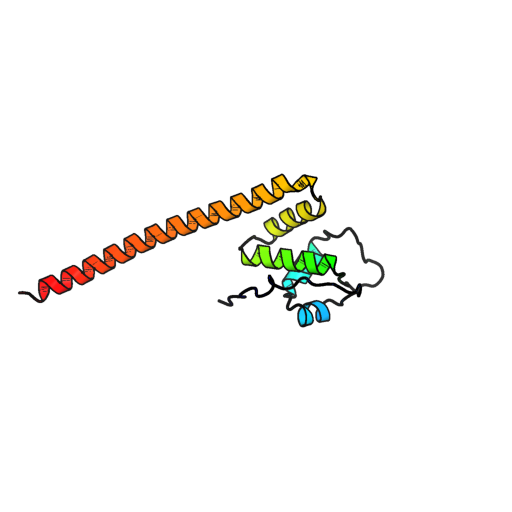29 1.00 92.19 74 ILE A CA 1
ATOM 632 C C . ILE A 1 74 ? -2.406 0.137 2.163 1.00 92.19 74 ILE A C 1
ATOM 634 O O . ILE A 1 74 ? -2.226 0.597 3.295 1.00 92.19 74 ILE A O 1
ATOM 638 N N .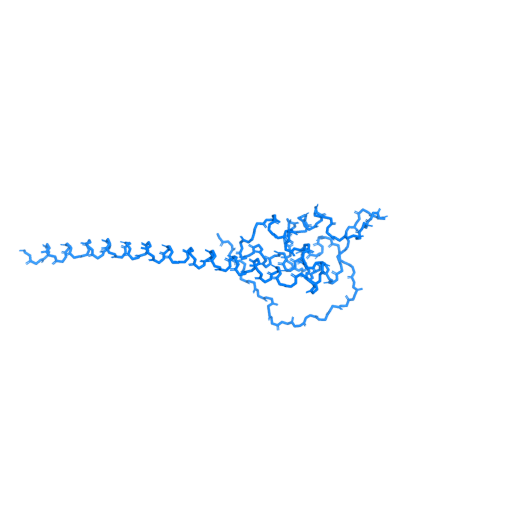 GLY A 1 75 ? -2.915 0.895 1.193 1.00 92.06 75 GLY A N 1
ATOM 639 C CA . GLY A 1 75 ? -3.356 2.276 1.338 1.00 92.06 75 GLY A CA 1
ATOM 640 C C . GLY A 1 75 ? -2.247 3.309 1.174 1.00 92.06 75 GLY A C 1
ATOM 641 O O . GLY A 1 75 ? -2.362 4.391 1.751 1.00 92.06 75 GLY A O 1
ATOM 642 N N . PHE A 1 76 ? -1.148 2.989 0.486 1.00 94.44 76 PHE A N 1
ATOM 643 C CA . PHE A 1 76 ? -0.204 4.012 0.019 1.00 94.44 76 PHE A CA 1
ATOM 644 C C . PHE A 1 76 ? -0.899 4.961 -0.968 1.00 94.44 76 PHE A C 1
ATOM 646 O O . PHE A 1 76 ? -1.781 4.528 -1.704 1.00 94.44 76 PHE A O 1
ATOM 653 N N . THR A 1 77 ? -0.528 6.245 -0.973 1.00 92.62 77 THR A N 1
ATOM 654 C CA . THR A 1 77 ? -1.028 7.187 -1.990 1.00 92.62 77 THR A CA 1
ATOM 655 C C . THR A 1 77 ? -0.226 7.046 -3.280 1.00 92.62 77 THR A C 1
ATOM 657 O O . THR A 1 77 ? 0.897 6.541 -3.255 1.00 92.62 77 THR A O 1
ATOM 660 N N . SER A 1 78 ? -0.755 7.529 -4.406 1.00 89.38 78 SER A N 1
ATOM 661 C CA . SER A 1 78 ? -0.045 7.503 -5.692 1.00 89.38 78 SER A CA 1
ATOM 662 C C . SER A 1 78 ? 1.333 8.187 -5.605 1.00 89.38 78 SER A C 1
ATOM 664 O O . SER A 1 78 ? 2.302 7.708 -6.193 1.00 89.38 78 SER A O 1
ATOM 666 N N . GLU A 1 79 ? 1.471 9.255 -4.810 1.00 90.31 79 GLU A N 1
ATOM 667 C CA . GLU A 1 79 ? 2.756 9.916 -4.548 1.00 90.31 79 GLU A CA 1
ATOM 668 C C . GLU A 1 79 ? 3.724 9.022 -3.762 1.00 90.31 79 GLU A C 1
ATOM 670 O O . GLU A 1 79 ? 4.889 8.889 -4.150 1.00 90.31 79 GLU A O 1
ATOM 675 N N . ASP A 1 80 ? 3.258 8.380 -2.686 1.00 93.06 80 ASP A N 1
ATOM 676 C CA . ASP A 1 80 ? 4.099 7.481 -1.890 1.00 93.06 80 ASP A CA 1
ATOM 677 C C . ASP A 1 80 ? 4.544 6.267 -2.718 1.00 93.06 80 ASP A C 1
ATOM 679 O O . ASP A 1 80 ? 5.701 5.842 -2.642 1.00 93.06 80 ASP A O 1
ATOM 683 N N . VAL A 1 81 ? 3.643 5.724 -3.545 1.00 92.75 81 VAL A N 1
ATOM 684 C CA . VAL A 1 81 ? 3.947 4.632 -4.475 1.00 92.75 81 VAL A CA 1
ATOM 685 C C . VAL A 1 81 ? 5.015 5.069 -5.471 1.00 92.75 81 VAL A C 1
ATOM 687 O O . VAL A 1 81 ? 6.001 4.354 -5.650 1.00 92.75 81 VAL A O 1
ATOM 690 N N . GLN A 1 82 ? 4.887 6.253 -6.074 1.00 91.50 82 GLN A N 1
ATOM 691 C CA . GLN A 1 82 ? 5.892 6.767 -7.003 1.00 91.50 82 GLN A CA 1
ATOM 692 C C . GLN A 1 82 ? 7.274 6.879 -6.337 1.00 91.50 82 GLN A C 1
ATOM 694 O O . GLN A 1 82 ? 8.284 6.478 -6.925 1.00 91.50 82 GLN A O 1
ATOM 699 N N . VAL A 1 83 ? 7.339 7.408 -5.109 1.00 92.81 83 VAL A N 1
ATOM 700 C CA . VAL A 1 83 ? 8.588 7.495 -4.333 1.00 92.81 83 VAL A CA 1
ATOM 701 C C . VAL A 1 83 ? 9.156 6.103 -4.071 1.00 92.81 83 VAL A C 1
ATOM 703 O O . VAL A 1 83 ? 10.340 5.866 -4.318 1.00 92.81 83 VAL A O 1
ATOM 706 N N . TYR A 1 84 ? 8.317 5.162 -3.642 1.00 94.69 84 TYR A N 1
ATOM 707 C CA . TYR A 1 84 ? 8.727 3.785 -3.397 1.00 94.69 84 TYR A CA 1
ATOM 708 C C . TYR A 1 84 ? 9.284 3.120 -4.663 1.00 94.69 84 TYR A C 1
ATOM 710 O O . TYR A 1 84 ? 10.334 2.479 -4.621 1.00 94.69 84 TYR A O 1
ATOM 718 N N . MET A 1 85 ? 8.642 3.326 -5.815 1.00 91.31 85 MET A N 1
ATOM 719 C CA . MET A 1 85 ? 9.084 2.758 -7.089 1.00 91.31 85 MET A CA 1
ATOM 720 C C . MET A 1 85 ? 10.426 3.327 -7.560 1.00 91.31 85 MET A C 1
ATOM 722 O O . MET A 1 85 ? 11.249 2.575 -8.083 1.00 91.31 85 MET A O 1
ATOM 726 N N . LYS A 1 86 ? 10.723 4.608 -7.304 1.00 90.94 86 LYS A N 1
ATOM 727 C CA . LYS A 1 86 ? 12.071 5.165 -7.548 1.00 90.94 86 LYS A CA 1
ATOM 728 C C . LYS A 1 86 ? 13.142 4.419 -6.750 1.00 90.94 86 LYS A C 1
ATOM 730 O O . LYS A 1 86 ? 14.211 4.131 -7.282 1.00 90.94 86 LYS A O 1
ATOM 735 N N . LEU A 1 87 ? 12.846 4.059 -5.500 1.00 93.12 87 LEU A N 1
ATOM 736 C CA . LEU A 1 87 ? 13.760 3.284 -4.654 1.00 93.12 87 LEU A CA 1
ATOM 737 C C . LEU A 1 87 ? 13.902 1.837 -5.140 1.00 93.12 87 LEU A C 1
ATOM 739 O O . LEU A 1 87 ? 14.999 1.291 -5.110 1.00 93.12 87 LEU A O 1
ATOM 743 N N . VAL A 1 88 ? 12.822 1.224 -5.636 1.00 91.00 88 VAL A N 1
ATOM 744 C CA . VAL A 1 88 ? 12.880 -0.106 -6.270 1.00 91.00 88 VAL A CA 1
ATOM 745 C C . VAL A 1 88 ? 13.843 -0.093 -7.460 1.00 91.00 88 VAL A C 1
ATOM 747 O O . VAL A 1 88 ? 14.660 -1.001 -7.592 1.00 91.00 88 VAL A O 1
ATOM 750 N N . LEU A 1 89 ? 13.793 0.952 -8.290 1.00 88.19 89 LEU A N 1
ATOM 751 C CA . LEU A 1 89 ? 14.681 1.106 -9.445 1.00 88.19 89 LEU A CA 1
ATOM 752 C C . LEU A 1 89 ? 16.130 1.441 -9.067 1.00 88.19 89 LEU A C 1
ATOM 754 O O . LEU A 1 89 ? 17.044 1.063 -9.796 1.00 88.19 89 LEU A O 1
ATOM 758 N N . ALA A 1 90 ? 16.355 2.100 -7.927 1.00 88.94 90 ALA A N 1
ATOM 759 C CA . ALA A 1 90 ? 17.695 2.338 -7.385 1.00 88.94 90 ALA A CA 1
ATOM 760 C C . ALA A 1 90 ? 18.385 1.047 -6.893 1.00 88.94 90 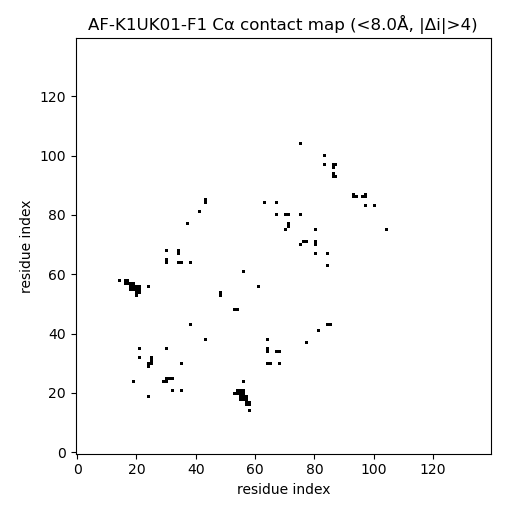ALA A C 1
ATOM 762 O O . ALA A 1 90 ? 19.607 1.019 -6.730 1.00 88.94 90 ALA A O 1
ATOM 763 N N . GLY A 1 91 ? 17.623 -0.034 -6.701 1.00 89.38 91 GLY A N 1
ATOM 764 C CA . GLY A 1 91 ? 18.138 -1.347 -6.330 1.00 89.38 91 GLY A CA 1
ATOM 765 C C . GLY A 1 91 ? 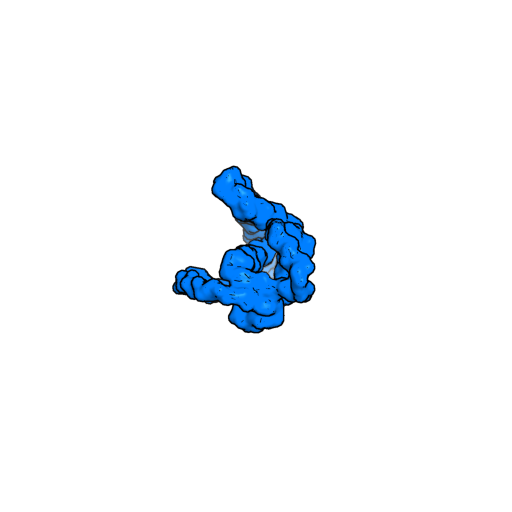18.532 -1.449 -4.855 1.00 89.38 91 GLY A C 1
ATOM 766 O O . GLY A 1 91 ? 18.005 -0.744 -3.996 1.00 89.38 91 GLY A O 1
ATOM 767 N N . SER A 1 92 ? 19.464 -2.356 -4.551 1.00 88.81 92 SER A N 1
ATOM 768 C CA . SER A 1 92 ? 19.790 -2.762 -3.173 1.00 88.81 92 SER A CA 1
ATOM 769 C C . SER A 1 92 ? 20.358 -1.648 -2.287 1.00 88.81 92 SER A C 1
ATOM 771 O O . SER A 1 92 ? 20.282 -1.721 -1.062 1.00 88.81 92 SER A O 1
ATOM 773 N N . THR A 1 93 ? 20.905 -0.586 -2.879 1.00 90.38 93 THR A N 1
ATOM 774 C CA . THR A 1 93 ? 21.414 0.580 -2.138 1.00 90.38 93 THR A CA 1
ATOM 775 C C . THR A 1 93 ? 20.300 1.363 -1.440 1.00 90.38 93 THR A C 1
ATOM 777 O O . THR A 1 93 ? 20.572 2.077 -0.477 1.00 90.38 93 THR A O 1
ATOM 780 N N . ALA A 1 94 ? 19.053 1.204 -1.890 1.00 93.31 94 ALA A N 1
ATOM 781 C CA . ALA A 1 94 ? 17.876 1.870 -1.349 1.00 93.31 94 ALA A CA 1
ATOM 782 C C . ALA A 1 94 ? 17.044 0.980 -0.402 1.00 93.31 94 ALA A C 1
ATOM 784 O O . ALA A 1 94 ? 15.984 1.402 0.058 1.00 93.31 94 ALA A O 1
ATOM 785 N N . ASP A 1 95 ? 17.494 -0.238 -0.077 1.00 93.56 95 ASP A N 1
ATOM 786 C CA . ASP A 1 95 ? 16.730 -1.202 0.737 1.00 93.56 95 ASP A CA 1
ATOM 787 C C . ASP A 1 95 ? 16.408 -0.690 2.137 1.00 93.56 95 ASP A C 1
ATOM 789 O O . ASP A 1 95 ? 15.297 -0.890 2.631 1.00 93.56 95 ASP A O 1
ATOM 793 N N . SER A 1 96 ? 17.356 0.004 2.767 1.00 95.81 96 SER A N 1
ATOM 794 C CA . SER A 1 96 ? 17.153 0.615 4.082 1.00 95.81 96 SER A CA 1
ATOM 795 C C . SER A 1 96 ? 16.017 1.637 4.057 1.00 95.81 96 SER A C 1
ATOM 797 O O . SER A 1 96 ? 15.184 1.657 4.963 1.00 95.81 96 SER A O 1
ATOM 799 N N . GLU A 1 97 ? 15.940 2.432 2.993 1.00 95.88 97 GLU A N 1
ATOM 800 C CA . GLU A 1 97 ? 14.910 3.447 2.812 1.00 95.88 97 GLU A CA 1
ATOM 801 C C . GLU A 1 97 ? 13.553 2.825 2.468 1.00 95.88 97 GLU A C 1
ATOM 803 O O . GLU A 1 97 ? 12.532 3.202 3.044 1.00 95.88 97 GLU A O 1
ATOM 808 N N . ARG A 1 98 ? 13.533 1.788 1.618 1.00 95.81 98 ARG A N 1
ATOM 809 C CA . ARG A 1 98 ? 12.316 1.000 1.357 1.00 95.81 98 ARG A CA 1
ATOM 810 C C . ARG A 1 98 ? 11.760 0.399 2.647 1.00 95.81 98 ARG A C 1
ATOM 812 O O . ARG A 1 98 ? 10.557 0.473 2.894 1.00 95.81 98 ARG A O 1
ATOM 819 N N . MET A 1 99 ? 12.628 -0.156 3.491 1.00 97.19 99 MET A N 1
ATOM 820 C CA . MET A 1 99 ? 12.239 -0.688 4.798 1.00 97.19 99 MET A CA 1
ATOM 821 C C . MET A 1 99 ? 11.743 0.402 5.748 1.00 97.19 99 MET A C 1
ATOM 823 O O . MET A 1 99 ? 10.778 0.169 6.476 1.00 97.19 99 MET A O 1
ATOM 827 N N . ARG A 1 100 ? 12.360 1.590 5.740 1.00 97.56 100 ARG A N 1
ATOM 828 C CA . ARG A 1 100 ? 11.911 2.739 6.540 1.00 97.56 100 ARG A CA 1
ATOM 829 C C . ARG A 1 100 ? 10.471 3.118 6.192 1.00 97.56 100 ARG A C 1
ATOM 831 O O . ARG A 1 100 ? 9.634 3.153 7.089 1.00 97.56 100 ARG A O 1
ATOM 838 N N . ILE A 1 101 ? 10.175 3.300 4.906 1.00 96.62 101 ILE A N 1
ATOM 839 C CA . ILE A 1 101 ? 8.837 3.671 4.418 1.00 96.62 101 ILE A CA 1
ATOM 840 C C . ILE A 1 101 ? 7.784 2.617 4.806 1.00 96.62 101 ILE A C 1
ATOM 842 O O . ILE A 1 101 ? 6.706 2.955 5.296 1.00 96.62 101 ILE A O 1
ATOM 846 N N . LEU A 1 102 ? 8.099 1.325 4.653 1.00 96.69 102 LEU A N 1
ATOM 847 C CA . LEU A 1 102 ? 7.184 0.248 5.055 1.00 96.69 102 LEU A CA 1
ATOM 848 C C . LEU A 1 102 ? 6.924 0.235 6.569 1.00 96.69 102 LEU A C 1
ATOM 850 O O . LEU A 1 102 ? 5.788 0.024 6.999 1.00 96.69 102 LEU A O 1
ATOM 854 N N . ASN A 1 103 ? 7.953 0.480 7.383 1.00 97.62 103 ASN A N 1
ATOM 855 C CA . ASN A 1 103 ? 7.812 0.552 8.836 1.00 97.62 103 ASN A CA 1
ATOM 856 C C . ASN A 1 103 ? 6.968 1.755 9.274 1.00 97.62 103 ASN A C 1
ATOM 858 O O . ASN A 1 103 ? 6.152 1.620 10.185 1.00 97.62 103 ASN A O 1
ATOM 862 N N . GLU A 1 104 ? 7.119 2.905 8.618 1.00 96.62 104 GLU A N 1
ATOM 863 C CA . GLU A 1 104 ? 6.299 4.092 8.881 1.00 96.62 104 GLU A CA 1
ATOM 864 C C . GLU A 1 104 ? 4.825 3.827 8.579 1.00 96.62 104 GLU A C 1
ATOM 866 O O . GLU A 1 104 ? 3.974 4.078 9.437 1.00 96.62 104 GLU A O 1
ATOM 871 N N . LYS A 1 105 ? 4.520 3.212 7.427 1.00 95.88 105 LYS A N 1
ATOM 872 C CA . LYS A 1 105 ? 3.145 2.813 7.103 1.00 95.88 105 LYS A CA 1
ATOM 873 C C . LYS A 1 105 ? 2.578 1.839 8.133 1.00 95.88 105 LYS A C 1
ATOM 875 O O . LYS A 1 105 ? 1.465 2.035 8.618 1.00 95.88 105 LYS A O 1
ATOM 880 N N . ARG A 1 106 ? 3.356 0.816 8.502 1.00 97.44 106 ARG A N 1
ATOM 881 C CA . ARG A 1 106 ? 2.968 -0.181 9.511 1.00 97.44 106 ARG A CA 1
ATOM 882 C C . ARG A 1 106 ? 2.640 0.472 10.852 1.00 97.44 106 ARG A C 1
ATOM 884 O O . ARG A 1 106 ? 1.640 0.113 11.466 1.00 97.44 106 ARG A O 1
ATOM 891 N N . ASN A 1 107 ? 3.479 1.396 11.313 1.00 97.62 107 ASN A N 1
ATOM 892 C CA . ASN A 1 107 ? 3.278 2.060 12.597 1.00 97.62 107 ASN A CA 1
ATOM 893 C C . ASN A 1 107 ? 2.038 2.962 12.567 1.00 97.62 107 ASN A C 1
ATOM 895 O O . ASN A 1 107 ? 1.223 2.877 13.477 1.00 97.62 107 ASN A O 1
ATOM 899 N N . GLY A 1 108 ? 1.819 3.716 11.484 1.00 96.31 108 GLY A N 1
ATOM 900 C CA . GLY A 1 108 ? 0.596 4.511 11.328 1.00 96.31 108 GLY A CA 1
ATOM 901 C C . GLY A 1 108 ? -0.682 3.660 11.322 1.00 96.31 108 GLY A C 1
ATOM 902 O O . GLY A 1 108 ? -1.671 4.021 11.955 1.00 96.31 108 GLY A O 1
ATOM 903 N N . MET A 1 109 ? -0.659 2.489 10.673 1.00 96.25 109 MET A N 1
ATOM 904 C CA . MET A 1 109 ? -1.781 1.539 10.726 1.00 96.25 109 MET A CA 1
ATOM 905 C C . MET A 1 109 ? -2.014 0.998 12.143 1.00 96.25 109 MET A C 1
ATOM 907 O O . MET A 1 109 ? -3.160 0.814 12.550 1.00 96.25 109 MET A O 1
ATOM 911 N N . LEU A 1 110 ? -0.943 0.737 12.897 1.00 98.06 110 LEU A N 1
ATOM 912 C CA . LEU A 1 110 ? -1.039 0.282 14.283 1.00 98.06 110 LEU A CA 1
ATOM 913 C C . LEU A 1 110 ? -1.660 1.359 15.184 1.00 98.06 110 LEU A C 1
ATOM 915 O O . LEU A 1 110 ? -2.540 1.045 15.984 1.00 98.06 110 LEU A O 1
ATOM 919 N N . ASP A 1 111 ? -1.277 2.622 15.002 1.00 97.69 111 ASP A N 1
ATOM 920 C CA . ASP A 1 111 ? -1.873 3.751 15.721 1.00 97.69 111 ASP A CA 1
ATOM 921 C C . ASP A 1 111 ? -3.375 3.886 15.416 1.00 97.69 111 ASP A C 1
ATOM 923 O O . ASP A 1 111 ? -4.182 4.113 16.322 1.00 97.69 111 ASP A O 1
ATOM 927 N N . GLU A 1 112 ? -3.783 3.679 14.158 1.00 97.12 112 GLU A N 1
ATOM 928 C CA . GLU A 1 112 ? -5.198 3.675 13.771 1.00 97.12 112 GLU A CA 1
ATOM 929 C C . GLU A 1 112 ? -5.970 2.513 14.415 1.00 97.12 112 GLU A C 1
ATOM 931 O O . GLU A 1 112 ? -7.107 2.698 14.862 1.00 97.12 112 GLU A O 1
ATOM 936 N N . ILE A 1 113 ? -5.364 1.323 14.503 1.00 98.19 113 ILE A N 1
ATOM 937 C CA . ILE A 1 113 ? -5.949 0.177 15.211 1.00 98.19 113 ILE A CA 1
ATOM 938 C C . ILE A 1 113 ? -6.153 0.526 16.684 1.00 98.19 113 ILE A C 1
ATOM 940 O O . ILE A 1 113 ? -7.278 0.424 17.168 1.00 98.19 113 ILE A O 1
ATOM 944 N N . HIS A 1 114 ? -5.120 1.021 17.368 1.00 97.50 114 HIS A N 1
ATOM 945 C CA . HIS A 1 114 ? -5.219 1.410 18.776 1.00 97.50 114 HIS A CA 1
ATOM 946 C C . HIS A 1 114 ? -6.282 2.485 19.017 1.00 97.50 114 HIS A C 1
ATOM 948 O O . HIS A 1 114 ? -7.023 2.449 20.003 1.00 97.50 114 HIS A O 1
ATOM 954 N N . PHE A 1 115 ? -6.415 3.432 18.091 1.00 97.62 115 PHE A N 1
ATOM 955 C CA . PHE A 1 115 ? -7.472 4.429 18.152 1.00 97.62 115 PHE A CA 1
ATOM 956 C C . PHE A 1 115 ? -8.870 3.806 18.016 1.00 97.62 115 PHE A C 1
ATOM 958 O O . PHE A 1 115 ? -9.767 4.132 18.800 1.00 97.62 115 PHE A O 1
ATOM 965 N N . LYS A 1 116 ? -9.066 2.889 17.060 1.00 98.38 116 LYS A N 1
ATOM 966 C CA . LYS A 1 116 ? -10.342 2.180 16.861 1.00 98.38 116 LYS A CA 1
ATOM 967 C C . LYS A 1 116 ? -10.689 1.263 18.034 1.00 98.38 116 LYS A C 1
ATOM 969 O O . LYS A 1 116 ? -11.852 1.230 18.428 1.00 98.38 116 LYS A O 1
ATOM 974 N N . GLU A 1 117 ? -9.711 0.582 18.627 1.00 98.31 117 GLU A N 1
ATOM 975 C CA . GLU A 1 117 ? -9.884 -0.216 19.850 1.00 98.31 117 GLU A CA 1
ATOM 976 C C . GLU A 1 117 ? -10.464 0.644 20.979 1.00 98.31 117 GLU A C 1
ATOM 978 O O . GLU A 1 117 ? -11.508 0.315 21.543 1.00 98.31 117 GLU A O 1
ATOM 983 N N . LYS A 1 118 ? -9.881 1.823 21.220 1.00 97.94 118 LYS A N 1
ATOM 984 C CA . LYS A 1 118 ? -10.386 2.765 22.228 1.00 97.94 118 LYS A CA 1
ATOM 985 C C . LYS A 1 118 ? -11.804 3.259 21.928 1.00 97.94 118 LYS A C 1
ATOM 987 O O . LYS A 1 118 ? -12.601 3.453 22.846 1.00 97.94 118 LYS A O 1
ATOM 992 N N . GLN A 1 119 ? -12.149 3.480 20.658 1.00 98.25 119 GLN A N 1
ATOM 993 C CA . GLN A 1 119 ? -13.525 3.835 20.295 1.00 98.25 119 GLN A CA 1
ATOM 994 C C . GLN A 1 119 ? -14.511 2.697 20.585 1.00 98.25 119 GLN A C 1
ATOM 996 O O . GLN A 1 119 ? -15.613 2.960 21.072 1.00 98.25 119 GLN A O 1
ATOM 1001 N N . LEU A 1 120 ? -14.123 1.445 20.328 1.00 98.38 120 LEU A N 1
ATOM 1002 C CA . LEU A 1 120 ? -14.947 0.274 20.632 1.00 98.38 120 LEU A CA 1
ATOM 1003 C C . LEU A 1 120 ? -15.195 0.129 22.136 1.00 98.38 120 LEU A C 1
ATOM 1005 O O . LEU A 1 120 ? -16.339 -0.079 22.533 1.00 98.38 120 LEU A O 1
ATOM 1009 N N . GLU A 1 121 ? -14.178 0.340 22.973 1.00 97.94 121 GLU A N 1
ATOM 1010 C CA . GLU A 1 121 ? -14.335 0.331 24.435 1.00 97.94 121 GLU A CA 1
ATOM 1011 C C . GLU A 1 121 ? -15.393 1.340 24.910 1.00 97.94 121 GLU A C 1
ATOM 1013 O O . GLU A 1 121 ? -16.239 1.027 25.754 1.00 97.94 121 GLU A O 1
ATOM 1018 N N . ILE A 1 122 ? -15.396 2.547 24.333 1.00 97.62 122 ILE A N 1
ATOM 1019 C CA . ILE A 1 122 ? -16.395 3.580 24.643 1.00 97.62 122 ILE A CA 1
ATOM 1020 C C . ILE A 1 122 ? -17.794 3.123 24.214 1.00 97.62 122 ILE A C 1
ATOM 1022 O O . ILE A 1 122 ? -18.752 3.270 24.978 1.00 97.62 122 ILE A O 1
ATOM 1026 N N . LEU A 1 123 ? -17.931 2.558 23.011 1.00 98.00 123 LEU A N 1
ATOM 1027 C CA . LEU A 1 123 ? -19.211 2.040 22.523 1.00 98.00 123 LEU A CA 1
ATOM 1028 C C . LEU A 1 123 ? -19.742 0.922 23.423 1.00 98.00 123 LEU A C 1
ATOM 1030 O O . LEU A 1 123 ? -20.923 0.926 23.779 1.00 98.00 123 LEU A O 1
ATOM 1034 N N . ASP A 1 124 ? -18.885 -0.004 23.836 1.00 97.56 124 ASP A N 1
ATOM 1035 C CA . ASP A 1 124 ? -19.272 -1.110 24.705 1.00 97.56 124 ASP A CA 1
ATOM 1036 C C . ASP A 1 124 ? -19.659 -0.638 26.106 1.00 97.56 124 ASP A C 1
ATOM 1038 O O . ASP A 1 124 ? -20.662 -1.108 26.653 1.00 97.56 124 ASP A O 1
ATOM 1042 N N . TYR A 1 125 ? -18.972 0.370 26.647 1.00 96.44 125 TYR A N 1
ATOM 1043 C CA . TYR A 1 125 ? -19.386 1.021 27.888 1.00 96.44 125 TYR A CA 1
ATOM 1044 C C . TYR A 1 125 ? -20.789 1.641 27.777 1.00 96.44 125 TYR A C 1
ATOM 1046 O O . TYR A 1 125 ? -21.644 1.430 28.646 1.00 96.44 125 TYR A O 1
ATOM 1054 N N . LEU A 1 126 ? -21.067 2.375 26.694 1.00 96.81 126 LEU A N 1
ATOM 1055 C CA . LEU A 1 126 ? -22.386 2.973 26.467 1.00 96.81 126 LEU A CA 1
ATOM 1056 C C . LEU A 1 126 ? -23.479 1.901 26.350 1.00 96.81 126 LEU A C 1
ATOM 1058 O O . LEU A 1 126 ? -24.540 2.029 26.967 1.00 96.81 126 LEU A O 1
ATOM 1062 N N . ARG A 1 127 ? -23.208 0.810 25.622 1.00 96.44 127 ARG A N 1
ATOM 1063 C CA . ARG A 1 127 ? -24.124 -0.337 25.497 1.00 96.44 127 ARG A CA 1
ATOM 1064 C C . ARG A 1 127 ? -24.397 -0.992 26.846 1.00 96.44 127 ARG A C 1
ATOM 1066 O O . ARG A 1 127 ? -25.553 -1.289 27.152 1.00 96.44 127 ARG A O 1
ATOM 1073 N N . TYR A 1 128 ? -23.360 -1.200 27.656 1.00 95.56 128 TYR A N 1
ATOM 1074 C CA . TYR A 1 128 ? -23.492 -1.757 29.000 1.00 95.56 128 TYR A CA 1
ATOM 1075 C C . TYR A 1 128 ? -24.391 -0.885 29.884 1.00 95.56 128 TYR A C 1
ATOM 1077 O O . TYR A 1 128 ? -25.317 -1.399 30.510 1.00 95.56 128 TYR A O 1
ATOM 1085 N N . LYS A 1 129 ? -24.193 0.440 29.873 1.00 94.44 129 LYS A N 1
ATOM 1086 C CA . LYS A 1 129 ? -24.999 1.385 30.664 1.00 94.44 129 LYS A CA 1
ATOM 1087 C C . LYS A 1 129 ? -26.488 1.327 30.313 1.00 94.44 129 LYS A C 1
ATOM 1089 O O . LYS A 1 129 ? -27.325 1.418 31.207 1.00 94.44 129 LYS A O 1
ATOM 1094 N N . ILE A 1 130 ? -26.825 1.171 29.032 1.00 94.00 130 ILE A N 1
ATOM 1095 C CA . ILE A 1 130 ? -28.221 1.045 28.587 1.00 94.00 130 ILE A CA 1
ATOM 1096 C C . ILE A 1 130 ? -28.819 -0.286 29.062 1.00 94.00 130 ILE A C 1
ATOM 1098 O O . ILE A 1 130 ? -29.902 -0.291 29.642 1.00 94.00 130 ILE A O 1
ATOM 1102 N N . LYS A 1 131 ? -28.100 -1.403 28.891 1.00 90.94 131 LYS A N 1
ATOM 1103 C CA . LYS A 1 131 ? -28.557 -2.726 29.356 1.00 90.94 131 LYS A CA 1
ATOM 1104 C C . LYS A 1 131 ? -28.742 -2.784 30.875 1.00 90.94 131 LYS A C 1
ATOM 1106 O O . LYS A 1 131 ? -29.729 -3.333 31.350 1.00 90.94 131 LYS A O 1
ATOM 1111 N N . GLY A 1 132 ? -27.814 -2.197 31.629 1.00 81.88 132 GLY A N 1
ATOM 1112 C CA . GLY A 1 132 ? -27.881 -2.146 33.088 1.00 81.88 132 GLY A CA 1
ATOM 1113 C C . GLY A 1 132 ? -29.066 -1.332 33.613 1.00 81.88 132 GLY A C 1
ATOM 1114 O O . GLY A 1 132 ? -29.636 -1.699 34.632 1.00 81.88 132 GLY A O 1
ATOM 1115 N N . ARG A 1 133 ? -29.483 -0.269 32.908 1.00 66.81 133 ARG A N 1
ATOM 1116 C CA . ARG A 1 133 ? -30.698 0.494 33.252 1.00 66.81 133 ARG A CA 1
ATOM 1117 C C . ARG A 1 133 ? -31.967 -0.337 33.075 1.00 66.81 133 ARG A C 1
ATOM 1119 O O . ARG A 1 133 ? -32.794 -0.361 33.974 1.00 66.81 133 ARG A O 1
ATOM 1126 N N . TYR A 1 134 ? -32.060 -1.081 31.974 1.00 58.03 134 TYR A N 1
ATOM 1127 C CA . TYR A 1 134 ? -33.221 -1.926 31.684 1.00 58.03 134 TYR A CA 1
ATOM 1128 C C . TYR A 1 134 ? -33.415 -3.035 32.730 1.00 58.03 134 TYR A C 1
ATOM 1130 O O . TYR A 1 134 ? -34.529 -3.286 33.165 1.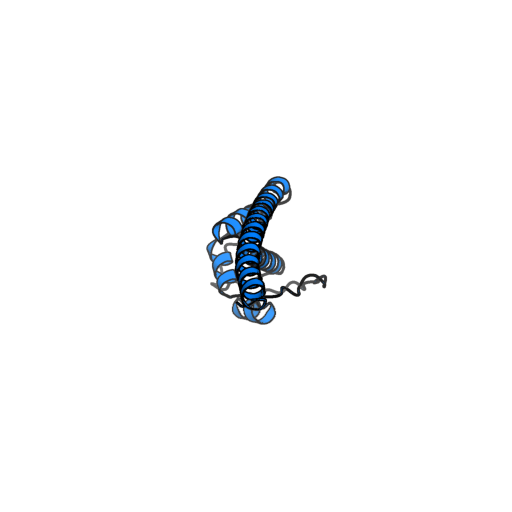00 58.03 134 TYR A O 1
ATOM 1138 N N . ASN A 1 135 ? -32.322 -3.651 33.192 1.00 60.16 135 ASN A N 1
ATOM 1139 C CA . ASN A 1 135 ? -32.380 -4.714 34.202 1.00 60.16 135 ASN A CA 1
ATOM 1140 C C . ASN A 1 135 ? -32.787 -4.217 35.601 1.00 60.16 135 ASN A C 1
ATOM 1142 O O . ASN A 1 135 ? -33.235 -5.018 36.418 1.00 60.16 135 ASN A O 1
ATOM 1146 N N . ASN A 1 136 ? -32.603 -2.930 35.902 1.00 58.47 136 ASN A N 1
ATOM 1147 C CA . ASN A 1 136 ? -32.967 -2.361 37.201 1.00 58.47 136 ASN A CA 1
ATOM 1148 C C . ASN A 1 136 ? -34.435 -1.907 37.237 1.00 58.47 136 ASN A C 1
ATOM 1150 O O . ASN A 1 136 ? -35.056 -2.007 38.283 1.00 58.47 136 ASN A O 1
ATOM 1154 N N . GLU A 1 137 ? -34.998 -1.476 36.103 1.00 54.66 137 GLU A N 1
ATOM 1155 C CA . GLU A 1 137 ? -36.409 -1.064 35.980 1.00 54.66 137 GLU A CA 1
ATOM 1156 C C . GLU A 1 137 ? -37.383 -2.256 35.888 1.00 54.66 137 GLU A C 1
ATOM 1158 O O . GLU A 1 137 ? -38.562 -2.103 36.171 1.00 54.66 137 GLU A O 1
ATOM 1163 N N . THR A 1 138 ? -36.917 -3.454 35.515 1.00 55.91 138 THR A N 1
ATOM 1164 C CA . THR A 1 138 ? -37.752 -4.675 35.469 1.00 55.91 138 THR A CA 1
ATOM 1165 C C . THR A 1 138 ? -37.802 -5.458 36.787 1.00 55.91 138 THR A C 1
ATOM 1167 O O . THR A 1 138 ? -38.468 -6.489 36.845 1.00 55.91 138 THR A O 1
ATOM 1170 N N . ASN A 1 139 ? -37.060 -5.026 37.812 1.00 53.22 139 ASN A N 1
ATOM 1171 C CA . ASN A 1 139 ? -37.001 -5.670 39.132 1.00 53.22 139 ASN A CA 1
ATOM 1172 C C . ASN A 1 139 ? -37.700 -4.849 40.242 1.00 53.22 139 ASN A C 1
ATOM 1174 O O . ASN A 1 13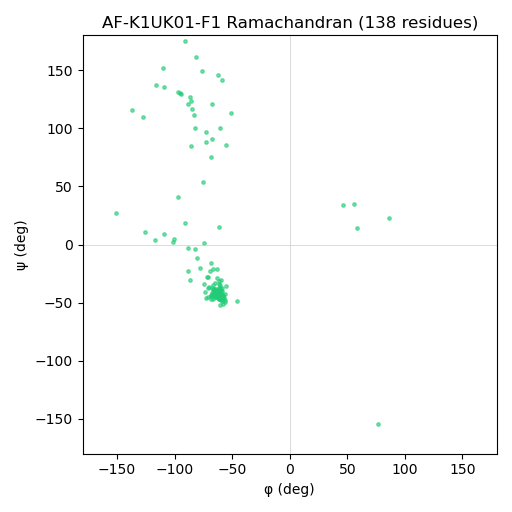9 ? -37.580 -5.207 41.415 1.00 53.22 139 ASN A O 1
ATOM 1178 N N . GLU A 1 140 ? -38.424 -3.785 39.879 1.00 41.84 140 GLU A N 1
ATOM 1179 C CA . GLU A 1 140 ? -39.396 -3.058 40.720 1.00 41.84 140 GLU A CA 1
ATOM 1180 C C . GLU A 1 140 ? -40.821 -3.299 40.203 1.00 41.84 140 GLU A C 1
ATOM 1182 O O . GLU A 1 140 ? -41.738 -3.389 41.052 1.00 41.84 140 GLU A O 1
#